Protein AF-A0A7S0NNT2-F1 (afdb_monomer_lite)

Radius of gyration: 14.87 Å; chains: 1; bounding box: 35×26×47 Å

Secondary structure (DSSP, 8-state):
--S--HHHHHHHHHHHHHHHHHHHHH-HHHHHHHHBS----HHHHHHHHHHHHHHHHHHHHHHHH--HHHHHHHHHHHHIIIIIHHHHTSSS---B-TTTTHHHHHHHHHHHHHHHHHHT-

Sequence (121 aa):
MSFLTPENYNNTVAFVMAAYALQFLFMPAKTITDHFKATTPAIALFVARGSAAPMLSMAYAMYKMQDLQYTVVSTIIVAFLYPFNAKYNIFQKLKLIYPMHYVPEVLMTTLTTTGIYLLTQ

pLDDT: mean 96.48, std 5.11, range [54.03, 98.69]

Foldseek 3Di:
DDCQALLNLLLVLLVVLLVQLVCLQPPVQCVDVLWFPDDCDPVNSVVSNVVSVVSNVLSVCSNVVSDLVSSLVVLVVCLCVPLVCQVVVVPHDTHTDPPSSVVSNVVSVVSNVSSVVNVVD

Structure (mmCIF, N/CA/C/O backbone):
data_AF-A0A7S0NNT2-F1
#
_entry.id   AF-A0A7S0NNT2-F1
#
loop_
_atom_site.group_PDB
_atom_site.id
_atom_site.type_symbol
_atom_site.label_atom_id
_atom_site.label_alt_id
_atom_site.label_comp_id
_atom_site.label_asym_id
_atom_site.label_entity_id
_atom_site.label_seq_id
_atom_site.pdbx_PDB_ins_code
_atom_site.Cartn_x
_atom_site.Cartn_y
_atom_site.Cartn_z
_atom_site.occupancy
_atom_site.B_iso_or_equiv
_atom_site.auth_seq_id
_atom_site.auth_comp_id
_atom_site.auth_asym_id
_atom_site.auth_atom_id
_atom_site.pdbx_PDB_model_num
ATOM 1 N N . MET A 1 1 ? -5.899 9.401 25.991 1.00 54.03 1 MET A N 1
ATOM 2 C CA . MET A 1 1 ? -6.601 8.712 24.884 1.00 54.03 1 MET A CA 1
ATOM 3 C C . MET A 1 1 ? -5.554 7.984 24.057 1.00 54.03 1 MET A C 1
ATOM 5 O O . MET A 1 1 ? -4.507 8.574 23.820 1.00 54.03 1 MET A O 1
ATOM 9 N N . SER A 1 2 ? -5.779 6.719 23.692 1.00 70.94 2 SER A N 1
ATOM 10 C CA . SER A 1 2 ? -4.869 5.987 22.796 1.00 70.94 2 SER A CA 1
ATOM 11 C C . SER A 1 2 ? -4.948 6.589 21.391 1.00 70.94 2 SER A C 1
ATOM 13 O O . SER A 1 2 ? -6.047 6.796 20.886 1.00 70.94 2 SER A O 1
ATOM 15 N N . PHE A 1 3 ? -3.805 6.861 20.757 1.00 79.31 3 PHE A N 1
ATOM 16 C CA . PHE A 1 3 ? -3.756 7.244 19.337 1.00 79.31 3 PHE A CA 1
ATOM 17 C C . PHE A 1 3 ? -4.067 6.065 18.409 1.00 79.31 3 PHE A C 1
ATOM 19 O O . PHE A 1 3 ? -4.440 6.264 17.253 1.00 79.31 3 PHE A O 1
ATOM 26 N N . LEU A 1 4 ? -3.928 4.844 18.921 1.00 90.25 4 LEU A N 1
ATOM 27 C CA . LEU A 1 4 ? -4.174 3.618 18.192 1.00 90.25 4 LEU A CA 1
ATOM 28 C C . LEU A 1 4 ? -5.616 3.164 18.438 1.00 90.25 4 LEU A C 1
ATOM 30 O O . LEU A 1 4 ? -5.899 2.466 19.411 1.00 90.25 4 LEU A O 1
ATOM 34 N N . THR A 1 5 ? -6.518 3.623 17.571 1.00 96.00 5 THR A N 1
ATOM 35 C CA . THR A 1 5 ? -7.941 3.258 17.541 1.00 96.00 5 THR A CA 1
ATOM 36 C C . THR A 1 5 ? -8.291 2.615 16.194 1.00 96.00 5 THR A C 1
ATOM 38 O O . THR A 1 5 ? -7.596 2.880 15.205 1.00 96.00 5 THR A O 1
ATOM 41 N N . PRO A 1 6 ? -9.370 1.812 16.109 1.00 97.00 6 PRO A N 1
ATOM 42 C CA . PRO A 1 6 ? -9.841 1.259 14.838 1.00 97.00 6 PRO A CA 1
ATOM 43 C C . PRO A 1 6 ? -10.106 2.324 13.764 1.00 97.00 6 PRO A C 1
ATOM 45 O O . PRO A 1 6 ? -9.697 2.158 12.620 1.00 97.00 6 PRO A O 1
ATOM 48 N N . GLU A 1 7 ? -10.713 3.454 14.138 1.00 96.75 7 GLU A N 1
ATOM 49 C CA . GLU A 1 7 ? -10.988 4.568 13.219 1.00 96.75 7 GLU A CA 1
ATOM 50 C C . GLU A 1 7 ? -9.699 5.193 12.664 1.00 96.75 7 GLU A C 1
ATOM 52 O O . GLU A 1 7 ? -9.545 5.346 11.451 1.00 96.75 7 GLU A O 1
ATOM 57 N N . ASN A 1 8 ? -8.726 5.501 13.531 1.00 97.44 8 ASN A N 1
ATOM 58 C CA . ASN A 1 8 ? -7.443 6.054 13.090 1.00 97.44 8 ASN A CA 1
ATOM 59 C C . ASN A 1 8 ? -6.691 5.067 12.193 1.00 97.44 8 ASN A C 1
ATOM 61 O O . ASN A 1 8 ? -6.070 5.479 11.210 1.00 97.44 8 ASN A O 1
ATOM 65 N N . TYR A 1 9 ? -6.762 3.772 12.506 1.00 98.00 9 TYR A N 1
ATOM 66 C CA . TYR A 1 9 ? -6.175 2.719 11.687 1.00 98.00 9 TYR A CA 1
ATOM 67 C C . TYR A 1 9 ? -6.819 2.662 10.297 1.00 98.00 9 TYR A C 1
ATOM 69 O O . TYR A 1 9 ? -6.106 2.766 9.300 1.00 98.00 9 TYR A O 1
ATOM 77 N N . ASN A 1 10 ? -8.149 2.588 10.218 1.00 98.44 10 ASN A N 1
ATOM 78 C CA . ASN A 1 10 ? -8.883 2.551 8.953 1.00 98.44 10 ASN A CA 1
ATOM 79 C C . ASN A 1 10 ? -8.590 3.777 8.086 1.00 98.44 10 ASN A C 1
ATOM 81 O O . ASN A 1 10 ? -8.275 3.637 6.905 1.00 98.44 10 ASN A O 1
ATOM 85 N N . ASN A 1 11 ? -8.611 4.973 8.678 1.00 98.19 11 ASN A N 1
ATOM 86 C CA . ASN A 1 11 ? -8.279 6.213 7.978 1.00 98.19 11 ASN A CA 1
ATOM 87 C C . ASN A 1 11 ? -6.830 6.214 7.466 1.00 98.19 11 ASN A C 1
ATOM 89 O O . ASN A 1 11 ? -6.572 6.625 6.333 1.00 98.19 11 ASN A O 1
ATOM 93 N N . THR A 1 12 ? -5.889 5.707 8.267 1.00 98.31 12 THR A N 1
ATOM 94 C CA . THR A 1 12 ? -4.475 5.594 7.880 1.00 98.31 12 THR A CA 1
ATOM 95 C C . THR A 1 12 ? -4.292 4.626 6.714 1.00 98.31 12 THR A C 1
ATOM 97 O O . THR A 1 12 ? -3.642 4.969 5.726 1.00 98.31 12 THR A O 1
ATOM 100 N N . VAL A 1 13 ? -4.882 3.430 6.787 1.00 98.38 13 VAL A N 1
ATOM 101 C CA . VAL A 1 13 ? -4.787 2.438 5.709 1.00 98.38 13 VAL A CA 1
ATOM 102 C C . VAL A 1 13 ? -5.466 2.959 4.442 1.00 98.38 13 VAL A C 1
ATOM 104 O O . VAL A 1 13 ? -4.868 2.889 3.369 1.00 98.38 13 VAL A O 1
ATOM 107 N N . ALA A 1 14 ? -6.660 3.548 4.552 1.00 98.69 14 ALA A N 1
ATOM 108 C CA . ALA A 1 14 ? -7.360 4.156 3.423 1.00 98.69 14 ALA A CA 1
ATOM 109 C C . ALA A 1 14 ? -6.492 5.213 2.723 1.00 98.69 14 ALA A C 1
ATOM 111 O O . ALA A 1 14 ? -6.354 5.191 1.499 1.00 98.69 14 ALA A O 1
ATOM 112 N N . PHE A 1 15 ? -5.847 6.097 3.492 1.00 98.50 15 PHE A N 1
ATOM 113 C CA . PHE A 1 15 ? -4.925 7.093 2.952 1.00 98.50 15 PHE A CA 1
ATOM 114 C C . PHE A 1 15 ? -3.741 6.451 2.219 1.00 98.50 15 PHE A C 1
ATOM 116 O O . PHE A 1 15 ? -3.435 6.844 1.094 1.00 98.50 15 PHE A O 1
ATOM 123 N N . VAL A 1 16 ? -3.098 5.442 2.815 1.00 98.38 16 VAL A N 1
ATOM 124 C CA . VAL A 1 16 ? -1.970 4.730 2.191 1.00 98.38 16 VAL A CA 1
ATOM 125 C C . VAL A 1 16 ? -2.387 4.089 0.867 1.00 98.38 16 VAL A C 1
ATOM 127 O O . VAL A 1 16 ? -1.696 4.258 -0.139 1.00 98.38 16 VAL A O 1
ATOM 130 N N . MET A 1 17 ? -3.532 3.401 0.839 1.00 98.44 17 MET A N 1
ATOM 131 C CA . MET A 1 17 ? -4.048 2.769 -0.378 1.00 98.44 17 MET A CA 1
ATOM 132 C C . MET A 1 17 ? -4.364 3.811 -1.454 1.00 98.44 17 MET A C 1
ATOM 134 O O . MET A 1 17 ? -3.982 3.631 -2.609 1.00 98.44 17 MET A O 1
ATOM 138 N N . ALA A 1 18 ? -4.984 4.936 -1.086 1.00 98.56 18 ALA A N 1
ATOM 139 C CA . ALA A 1 18 ? -5.236 6.032 -2.016 1.00 98.56 18 ALA A CA 1
ATOM 140 C C . ALA A 1 18 ? -3.929 6.635 -2.559 1.00 98.56 18 ALA A C 1
ATOM 142 O O . ALA A 1 18 ? -3.811 6.853 -3.764 1.00 98.56 18 ALA A O 1
ATOM 143 N N . ALA A 1 19 ? -2.926 6.857 -1.707 1.00 98.31 19 ALA A N 1
ATOM 144 C CA . ALA A 1 19 ? -1.638 7.412 -2.113 1.00 98.31 19 ALA A CA 1
ATOM 145 C C . ALA A 1 19 ? -0.919 6.507 -3.128 1.00 98.31 19 ALA A C 1
ATOM 147 O O . ALA A 1 19 ? -0.498 6.987 -4.182 1.00 98.31 19 ALA A O 1
ATOM 148 N N . TYR A 1 20 ? -0.839 5.197 -2.867 1.00 97.69 20 TYR A N 1
ATOM 149 C CA . TYR A 1 20 ? -0.273 4.245 -3.829 1.00 97.69 20 TYR A CA 1
ATOM 150 C C . TYR A 1 20 ? -1.096 4.164 -5.115 1.00 97.69 20 TYR A C 1
ATOM 152 O O . TYR A 1 20 ? -0.521 4.116 -6.202 1.00 97.69 20 TYR A O 1
ATOM 160 N N . ALA A 1 21 ? -2.427 4.211 -5.032 1.00 98.25 21 ALA A N 1
ATOM 161 C CA . ALA A 1 21 ? -3.271 4.206 -6.220 1.00 98.25 21 ALA A CA 1
ATOM 162 C C . ALA A 1 21 ? -3.010 5.428 -7.114 1.00 98.25 21 ALA A C 1
ATOM 164 O O . ALA A 1 21 ? -2.880 5.290 -8.330 1.00 98.25 21 ALA A O 1
ATOM 165 N N . LEU A 1 22 ? -2.860 6.618 -6.523 1.00 98.50 22 LEU A N 1
ATOM 166 C CA . LEU A 1 22 ? -2.504 7.835 -7.258 1.00 98.50 22 LEU A CA 1
ATOM 167 C C . LEU A 1 22 ? -1.103 7.732 -7.877 1.00 98.50 22 LEU A C 1
ATOM 169 O O . LEU A 1 22 ? -0.904 8.169 -9.011 1.00 98.50 22 LEU A O 1
ATOM 173 N N . GLN A 1 23 ? -0.144 7.109 -7.187 1.00 97.62 23 GLN A N 1
ATOM 174 C CA . GLN A 1 23 ? 1.178 6.840 -7.757 1.00 97.62 23 GLN A CA 1
ATOM 175 C C . GLN A 1 23 ? 1.095 5.895 -8.963 1.00 97.62 23 GLN A C 1
ATOM 177 O O . GLN A 1 23 ? 1.649 6.198 -10.018 1.00 97.62 23 GLN A O 1
ATOM 182 N N . PHE A 1 24 ? 0.337 4.803 -8.859 1.00 97.62 24 PHE A N 1
ATOM 183 C CA . PHE A 1 24 ? 0.099 3.882 -9.970 1.00 97.62 24 PHE A CA 1
ATOM 184 C C . PHE A 1 24 ? -0.652 4.533 -11.145 1.00 97.62 24 PHE A C 1
ATOM 186 O O . PHE A 1 24 ? -0.408 4.185 -12.300 1.00 97.62 24 PHE A O 1
ATOM 193 N N . LEU A 1 25 ? -1.520 5.513 -10.883 1.00 98.12 25 LEU A N 1
ATOM 194 C CA . LEU A 1 25 ? -2.238 6.248 -11.924 1.00 98.12 25 LEU A CA 1
ATOM 195 C C . LEU A 1 25 ? -1.333 7.244 -12.667 1.00 98.12 25 LEU A C 1
ATOM 197 O O . LEU A 1 25 ? -1.257 7.238 -13.902 1.00 98.12 25 LEU A O 1
ATOM 201 N N . PHE A 1 26 ? -0.645 8.108 -11.920 1.00 98.19 26 PHE A N 1
ATOM 202 C CA . PHE A 1 26 ? 0.055 9.265 -12.482 1.00 98.19 26 PHE A CA 1
ATOM 203 C C . PHE A 1 26 ? 1.535 9.011 -12.757 1.00 98.19 26 PHE A C 1
ATOM 205 O O . PHE A 1 26 ? 2.071 9.520 -13.740 1.00 98.19 26 PHE A O 1
ATOM 212 N N . MET A 1 27 ? 2.193 8.190 -11.941 1.00 97.38 27 MET A N 1
ATOM 213 C CA . MET A 1 27 ? 3.628 7.911 -12.037 1.00 97.38 27 MET A CA 1
ATOM 214 C C . MET A 1 27 ? 3.993 6.412 -11.988 1.00 97.38 27 MET A C 1
ATOM 216 O O . MET A 1 27 ? 4.991 6.056 -11.359 1.00 97.38 27 MET A O 1
ATOM 220 N N . PRO A 1 28 ? 3.284 5.520 -12.714 1.00 97.25 28 PRO A N 1
ATOM 221 C CA . PRO A 1 28 ? 3.517 4.073 -12.639 1.00 97.25 28 PRO A CA 1
ATOM 222 C C . PRO A 1 28 ? 4.943 3.671 -13.013 1.00 97.25 28 PRO A C 1
ATOM 224 O O . PRO A 1 28 ? 5.507 2.765 -12.407 1.00 97.25 28 PRO A O 1
ATOM 227 N N . ALA A 1 29 ? 5.543 4.355 -13.995 1.00 97.44 29 ALA A N 1
ATOM 228 C CA . ALA A 1 29 ? 6.916 4.078 -14.399 1.00 97.44 29 ALA A CA 1
ATOM 229 C C . ALA A 1 29 ? 7.878 4.293 -13.228 1.00 97.44 29 ALA A C 1
ATOM 231 O O . ALA A 1 29 ? 8.665 3.403 -12.929 1.00 97.44 29 ALA A O 1
ATOM 232 N N . LYS A 1 30 ? 7.744 5.433 -12.534 1.00 96.19 30 LYS A N 1
ATOM 233 C CA . LYS A 1 30 ? 8.569 5.776 -11.377 1.00 96.19 30 LYS A CA 1
ATOM 234 C C . LYS A 1 30 ? 8.365 4.773 -10.244 1.00 96.19 30 LYS A C 1
ATOM 236 O O . LYS A 1 30 ? 9.344 4.232 -9.751 1.00 96.19 30 LYS A O 1
ATOM 241 N N . THR A 1 31 ? 7.113 4.469 -9.892 1.00 95.94 31 THR A N 1
ATOM 242 C CA . THR A 1 31 ? 6.788 3.481 -8.850 1.00 95.94 31 THR A CA 1
ATOM 243 C C . THR A 1 31 ? 7.441 2.129 -9.134 1.00 95.94 31 THR A C 1
ATOM 245 O O . THR A 1 31 ? 8.016 1.522 -8.240 1.00 95.94 31 THR A O 1
ATOM 248 N N . ILE A 1 32 ? 7.419 1.661 -10.385 1.00 96.06 32 ILE A N 1
ATOM 249 C CA . ILE A 1 32 ? 8.078 0.404 -10.757 1.00 96.06 32 ILE A CA 1
ATOM 250 C C . ILE A 1 32 ? 9.604 0.543 -10.668 1.00 96.06 32 ILE A C 1
ATOM 252 O O . ILE A 1 32 ? 10.258 -0.275 -10.026 1.00 96.06 32 ILE A O 1
ATOM 256 N N . THR A 1 33 ? 10.192 1.564 -11.290 1.00 97.06 33 THR A N 1
ATOM 257 C CA . THR A 1 33 ? 11.656 1.685 -11.388 1.00 97.06 33 THR A CA 1
ATOM 258 C C . THR A 1 33 ? 12.338 2.090 -10.084 1.00 97.06 33 THR A C 1
ATOM 260 O O . THR A 1 33 ? 13.533 1.859 -9.945 1.00 97.06 33 THR A O 1
ATOM 263 N N . ASP A 1 34 ? 11.614 2.670 -9.125 1.00 96.31 34 ASP A N 1
ATOM 264 C CA . ASP A 1 34 ? 12.139 2.945 -7.783 1.00 96.31 34 ASP A CA 1
ATOM 265 C C . ASP A 1 34 ? 12.373 1.642 -6.999 1.00 96.31 34 ASP A C 1
ATOM 267 O O . ASP A 1 34 ? 13.317 1.550 -6.217 1.00 96.31 34 ASP A O 1
ATOM 271 N N . HIS A 1 35 ? 11.525 0.629 -7.208 1.00 96.69 35 HIS A N 1
ATOM 272 C CA . HIS A 1 35 ? 11.545 -0.626 -6.449 1.00 96.69 35 HIS A CA 1
ATOM 273 C C . HIS A 1 35 ? 12.177 -1.797 -7.207 1.00 96.69 35 HIS A C 1
ATOM 275 O O . HIS A 1 35 ? 12.635 -2.756 -6.583 1.00 96.69 35 HIS A O 1
ATOM 281 N N . PHE A 1 36 ? 12.250 -1.729 -8.539 1.00 96.88 36 PHE A N 1
ATOM 282 C CA . PHE A 1 36 ? 12.687 -2.836 -9.385 1.00 96.88 36 PHE A CA 1
ATOM 283 C C . PHE A 1 36 ? 13.679 -2.394 -10.464 1.00 96.88 36 PHE A C 1
ATOM 285 O O . PHE A 1 36 ? 13.478 -1.398 -11.156 1.00 96.88 36 PHE A O 1
ATOM 292 N N . LYS A 1 37 ? 14.713 -3.211 -10.703 1.00 96.25 37 LYS A N 1
ATOM 293 C CA . LYS A 1 37 ? 15.555 -3.135 -11.909 1.00 96.25 37 LYS A CA 1
ATOM 294 C C . LYS A 1 37 ? 14.784 -3.723 -13.093 1.00 96.25 37 LYS A C 1
ATOM 296 O O . LYS A 1 37 ? 15.047 -4.853 -13.509 1.00 96.25 37 LYS A O 1
ATOM 301 N N . ALA A 1 38 ? 13.809 -2.970 -13.589 1.00 93.44 38 ALA A N 1
ATOM 302 C CA . ALA A 1 38 ? 12.886 -3.385 -14.637 1.00 93.44 38 ALA A CA 1
ATOM 303 C C . ALA A 1 38 ? 12.781 -2.331 -15.746 1.00 93.44 38 ALA A C 1
ATOM 305 O O . ALA A 1 38 ? 12.972 -1.138 -15.514 1.00 93.44 38 ALA A O 1
ATOM 306 N N . THR A 1 39 ? 12.443 -2.781 -16.952 1.00 93.56 39 THR A N 1
ATOM 307 C CA . THR A 1 39 ? 11.926 -1.899 -18.001 1.00 93.56 39 THR A CA 1
ATOM 308 C C . THR A 1 39 ? 10.424 -1.706 -17.804 1.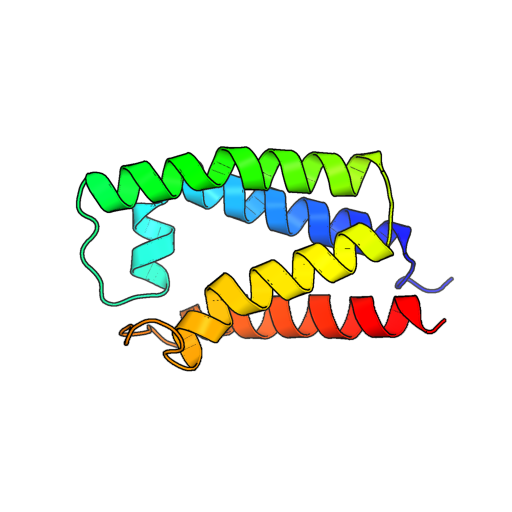00 93.56 39 THR A C 1
ATOM 310 O O . THR A 1 39 ? 9.746 -2.540 -17.203 1.00 93.56 39 THR A O 1
ATOM 313 N N . THR A 1 40 ? 9.886 -0.601 -18.315 1.00 95.38 40 THR A N 1
ATOM 314 C CA . THR A 1 40 ? 8.473 -0.229 -18.167 1.00 95.38 40 THR A CA 1
ATOM 315 C C . THR A 1 40 ? 7.779 -0.173 -19.532 1.00 95.38 40 THR A C 1
ATOM 317 O O . THR A 1 40 ? 7.437 0.906 -20.018 1.00 95.38 40 THR A O 1
ATOM 320 N N . PRO A 1 41 ? 7.580 -1.329 -20.200 1.00 97.00 41 PRO A N 1
ATOM 321 C CA . PRO A 1 41 ? 6.894 -1.367 -21.486 1.00 97.00 41 PRO A CA 1
ATOM 322 C C . PRO A 1 41 ? 5.444 -0.881 -21.352 1.00 97.00 41 PRO A C 1
ATOM 324 O O . PRO A 1 41 ? 4.848 -0.945 -20.274 1.00 97.00 41 PRO A O 1
ATOM 327 N N . ALA A 1 42 ? 4.847 -0.454 -22.468 1.00 97.94 42 ALA A N 1
ATOM 328 C CA . ALA A 1 42 ? 3.499 0.121 -22.493 1.00 97.94 42 ALA A CA 1
ATOM 329 C C . ALA A 1 42 ? 2.443 -0.770 -21.811 1.00 97.94 42 ALA A C 1
ATOM 331 O O . ALA A 1 42 ? 1.603 -0.261 -21.072 1.00 97.94 42 ALA A O 1
ATOM 332 N N . ILE A 1 43 ? 2.528 -2.096 -21.980 1.00 97.44 43 ILE A N 1
ATOM 333 C CA . ILE A 1 43 ? 1.604 -3.043 -21.340 1.00 97.44 43 ILE A CA 1
ATOM 334 C C . ILE A 1 43 ? 1.724 -3.053 -19.808 1.00 97.44 43 ILE A C 1
ATOM 336 O O . ILE A 1 43 ? 0.710 -3.083 -19.117 1.00 97.44 43 ILE A O 1
ATOM 340 N N . ALA A 1 44 ? 2.938 -2.947 -19.256 1.00 95.75 44 ALA A N 1
ATOM 341 C CA . ALA A 1 44 ? 3.141 -2.885 -17.808 1.00 95.75 44 ALA A CA 1
ATOM 342 C C . ALA A 1 44 ? 2.574 -1.581 -17.231 1.00 95.75 44 ALA A C 1
ATOM 344 O O . ALA A 1 44 ? 1.926 -1.584 -16.187 1.00 95.75 44 ALA A O 1
ATOM 345 N N . LEU A 1 45 ? 2.759 -0.468 -17.947 1.00 97.81 45 LEU A N 1
ATOM 346 C CA . LEU A 1 45 ? 2.204 0.831 -17.567 1.00 97.81 45 LEU A CA 1
ATOM 347 C C . LEU A 1 45 ? 0.675 0.874 -17.671 1.00 97.81 45 LEU A C 1
ATOM 349 O O . LEU A 1 45 ? 0.034 1.534 -16.854 1.00 97.81 45 LEU A O 1
ATOM 353 N N . PHE A 1 46 ? 0.093 0.191 -18.659 1.00 97.75 46 PHE A N 1
ATOM 354 C CA . PHE A 1 46 ? -1.355 0.040 -18.798 1.00 97.75 46 PHE A CA 1
ATOM 355 C C . PHE A 1 46 ? -1.943 -0.721 -17.606 1.00 97.75 46 PHE A C 1
ATOM 357 O O . PHE A 1 46 ? -2.858 -0.219 -16.957 1.00 97.75 46 PHE A O 1
ATOM 364 N N . VAL A 1 47 ? -1.371 -1.880 -17.263 1.00 96.75 47 VAL A N 1
ATOM 365 C CA . VAL A 1 47 ? -1.832 -2.693 -16.126 1.00 96.75 47 VAL A CA 1
ATOM 366 C C . VAL A 1 47 ? -1.658 -1.948 -14.800 1.00 96.75 47 VAL A C 1
ATOM 368 O O . VAL A 1 47 ? -2.581 -1.941 -13.990 1.00 96.75 47 VAL A O 1
ATOM 371 N N . ALA A 1 48 ? -0.530 -1.259 -14.600 1.00 96.06 48 ALA A N 1
ATOM 372 C CA . ALA A 1 48 ? -0.292 -0.456 -13.401 1.00 96.06 48 ALA A CA 1
ATOM 373 C C . ALA A 1 48 ? -1.323 0.677 -13.241 1.00 96.06 48 ALA A C 1
ATOM 375 O O . ALA A 1 48 ? -1.845 0.897 -12.154 1.00 96.06 48 ALA A O 1
ATOM 376 N N . ARG A 1 49 ? -1.702 1.367 -14.324 1.00 97.62 49 ARG A N 1
ATOM 377 C CA . ARG A 1 49 ? -2.799 2.350 -14.252 1.00 97.62 49 ARG A CA 1
ATOM 378 C C . ARG A 1 49 ? -4.142 1.688 -13.992 1.00 97.62 49 ARG A C 1
ATOM 380 O O . ARG A 1 49 ? -4.935 2.207 -13.213 1.00 97.62 49 ARG A O 1
ATOM 387 N N . GLY A 1 50 ? -4.373 0.528 -14.601 1.00 97.25 50 GLY A N 1
ATOM 388 C CA . GLY A 1 50 ? -5.556 -0.287 -14.355 1.00 97.25 50 GLY A CA 1
ATOM 389 C C . GLY A 1 50 ? -5.718 -0.660 -12.880 1.00 97.25 50 GLY A C 1
ATOM 390 O O . GLY A 1 50 ? -6.834 -0.605 -12.372 1.00 97.25 50 GLY A O 1
ATOM 391 N N . SER A 1 51 ? -4.627 -0.950 -12.158 1.00 95.94 51 SER A N 1
ATOM 392 C CA . SER A 1 51 ? -4.685 -1.280 -10.726 1.00 95.94 51 SER A CA 1
ATOM 393 C C . SER A 1 51 ? -5.020 -0.090 -9.821 1.00 95.94 51 SER A C 1
ATOM 395 O O . SER A 1 51 ? -5.449 -0.302 -8.687 1.00 95.94 51 SER A O 1
ATOM 397 N N . ALA A 1 52 ? -4.895 1.152 -10.302 1.00 97.56 52 ALA A N 1
ATOM 398 C CA . ALA A 1 52 ? -5.276 2.331 -9.527 1.00 97.56 52 ALA A CA 1
ATOM 399 C C . ALA A 1 52 ? -6.786 2.386 -9.247 1.00 97.56 52 ALA A C 1
ATOM 401 O O . ALA A 1 52 ? -7.188 2.758 -8.148 1.00 97.56 52 ALA A O 1
ATOM 402 N N . ALA A 1 53 ? -7.623 1.979 -10.208 1.00 97.25 53 ALA A N 1
ATOM 403 C CA . ALA A 1 53 ? -9.077 2.001 -10.056 1.00 97.25 53 ALA A CA 1
ATOM 404 C C . ALA A 1 53 ? -9.574 1.131 -8.878 1.00 97.25 53 ALA A C 1
ATOM 406 O O . ALA A 1 53 ? -10.173 1.692 -7.958 1.00 97.25 53 ALA A O 1
ATOM 407 N N . PRO A 1 54 ? -9.296 -0.190 -8.818 1.00 96.94 54 PRO A N 1
ATOM 408 C CA . PRO A 1 54 ? -9.728 -1.012 -7.689 1.00 96.94 54 PRO A CA 1
ATOM 409 C C . PRO A 1 54 ? -9.060 -0.604 -6.369 1.00 96.94 54 PRO A C 1
ATOM 411 O O . PRO A 1 54 ? -9.683 -0.720 -5.317 1.00 96.94 54 PRO A O 1
ATOM 414 N N . MET A 1 55 ? -7.828 -0.080 -6.395 1.00 97.88 55 MET A N 1
ATOM 415 C CA . MET A 1 55 ? -7.148 0.381 -5.180 1.00 97.88 55 MET A CA 1
ATOM 416 C C . MET A 1 55 ? -7.776 1.667 -4.610 1.00 97.88 55 MET A C 1
ATOM 418 O O . MET A 1 55 ? -7.946 1.767 -3.396 1.00 97.88 55 MET A O 1
ATOM 422 N N . LEU A 1 56 ? -8.212 2.607 -5.462 1.00 98.31 56 LEU A N 1
ATOM 423 C CA . LEU A 1 56 ? -9.005 3.774 -5.044 1.00 98.31 56 LEU A CA 1
ATOM 424 C C . LEU A 1 56 ? -10.380 3.365 -4.509 1.00 98.31 56 LEU A C 1
ATOM 426 O O . LEU A 1 56 ? -10.810 3.883 -3.479 1.00 98.31 56 LEU A O 1
ATOM 430 N N . SER A 1 57 ? -11.063 2.424 -5.167 1.00 98.31 57 SER A N 1
ATOM 431 C CA . SER A 1 57 ? -12.343 1.899 -4.676 1.00 98.31 57 SER A CA 1
ATOM 432 C C . SER A 1 57 ? -12.196 1.239 -3.305 1.00 98.31 57 SER A C 1
ATOM 434 O O . SER A 1 57 ? -13.018 1.473 -2.422 1.00 98.31 57 SER A O 1
ATOM 436 N N . MET A 1 58 ? -11.123 0.471 -3.098 1.00 98.19 58 MET A N 1
ATOM 437 C CA . MET A 1 58 ? -10.802 -0.137 -1.808 1.00 98.19 58 MET A CA 1
ATOM 438 C C . MET A 1 58 ? -10.516 0.920 -0.734 1.00 98.19 58 MET A C 1
ATOM 440 O O . MET A 1 58 ? -11.063 0.820 0.361 1.00 98.19 58 MET A O 1
ATOM 444 N N . ALA A 1 59 ? -9.728 1.953 -1.048 1.00 98.62 59 ALA A N 1
ATOM 445 C CA . ALA A 1 59 ? -9.461 3.064 -0.133 1.00 98.62 59 ALA A CA 1
ATOM 446 C C . ALA A 1 59 ? -10.749 3.800 0.273 1.00 98.62 59 ALA A C 1
ATOM 448 O O . ALA A 1 59 ? -10.976 4.067 1.454 1.00 98.62 59 ALA A O 1
ATOM 449 N N . TYR A 1 60 ? -11.626 4.081 -0.695 1.00 98.56 60 TYR A N 1
ATOM 450 C CA . TYR A 1 60 ? -12.931 4.684 -0.433 1.00 98.56 60 TYR A CA 1
ATOM 451 C C . TYR A 1 60 ? -13.805 3.789 0.453 1.00 98.56 60 TYR A C 1
ATOM 453 O O . TYR A 1 60 ? -14.415 4.284 1.399 1.00 98.56 60 TYR A O 1
ATOM 461 N N . ALA A 1 61 ? -13.834 2.478 0.190 1.00 98.56 61 ALA A N 1
ATOM 462 C CA . ALA A 1 61 ? -14.575 1.517 1.002 1.00 98.56 61 ALA A CA 1
ATOM 463 C C . ALA A 1 61 ? -14.064 1.480 2.451 1.00 98.56 61 ALA A C 1
ATOM 465 O O . ALA A 1 61 ? -14.871 1.601 3.366 1.00 98.56 61 ALA A O 1
ATOM 466 N N . MET A 1 62 ? -12.744 1.416 2.668 1.00 98.38 62 MET A N 1
ATOM 467 C CA . MET A 1 62 ? -12.137 1.472 4.009 1.00 98.38 62 MET A CA 1
ATOM 468 C C . MET A 1 62 ? -12.553 2.745 4.761 1.00 98.38 62 MET A C 1
ATOM 470 O O . MET A 1 62 ? -13.014 2.672 5.898 1.00 98.38 62 MET A O 1
ATOM 474 N N . TYR A 1 63 ? -12.467 3.906 4.099 1.00 98.06 63 TYR A N 1
ATOM 475 C CA . TYR A 1 63 ? -12.849 5.192 4.686 1.00 98.06 63 TYR A CA 1
ATOM 476 C C . TYR A 1 63 ? -14.350 5.299 4.990 1.00 98.06 63 TYR A C 1
ATOM 478 O O . TYR A 1 63 ? -14.741 5.885 5.998 1.00 98.06 63 TYR A O 1
ATOM 486 N N . LYS A 1 64 ? -15.215 4.769 4.121 1.00 98.44 64 LYS A N 1
ATOM 487 C CA . LYS A 1 64 ? -16.668 4.881 4.296 1.00 98.44 64 LYS A CA 1
ATOM 488 C C . LYS A 1 64 ? -17.246 3.861 5.256 1.00 98.44 64 LYS A C 1
ATOM 490 O O . LYS A 1 64 ? -18.109 4.217 6.048 1.00 98.44 64 LYS A O 1
ATOM 495 N N . MET A 1 65 ? -16.815 2.611 5.148 1.00 98.19 65 MET A N 1
ATOM 496 C CA . MET A 1 65 ? -17.360 1.521 5.948 1.00 98.19 65 MET A CA 1
ATOM 497 C C . MET A 1 65 ? -16.822 1.554 7.374 1.00 98.19 65 MET A C 1
ATOM 499 O O . MET A 1 65 ? -17.531 1.130 8.278 1.00 98.19 65 MET A O 1
ATOM 503 N N . GLN A 1 66 ? -15.586 2.039 7.570 1.00 98.06 66 GLN A N 1
ATOM 504 C CA . GLN A 1 66 ? -14.894 1.997 8.864 1.00 98.06 66 GLN A CA 1
ATOM 505 C C . GLN A 1 66 ? -14.895 0.586 9.489 1.00 98.06 66 GLN A C 1
ATOM 507 O O . GLN A 1 66 ? -14.851 0.419 10.706 1.00 98.06 66 GLN A O 1
ATOM 512 N N . ASP A 1 67 ? -14.916 -0.443 8.640 1.00 98.44 67 ASP A N 1
ATOM 513 C CA . ASP A 1 67 ? -14.885 -1.845 9.035 1.00 98.44 67 ASP A CA 1
ATOM 514 C C . ASP A 1 67 ? -13.425 -2.278 9.234 1.00 98.44 67 ASP A C 1
ATOM 516 O O . ASP A 1 67 ? -12.633 -2.347 8.284 1.00 98.44 67 ASP A O 1
ATOM 520 N N . LEU A 1 68 ? -13.064 -2.542 10.494 1.00 98.31 68 LEU A N 1
ATOM 521 C CA . LEU A 1 68 ? -11.717 -2.963 10.871 1.00 98.31 68 LEU A CA 1
ATOM 522 C C . LEU A 1 68 ? -11.354 -4.312 10.239 1.00 98.31 68 LEU A C 1
ATOM 524 O O . LEU A 1 68 ? -10.250 -4.464 9.721 1.00 98.31 68 LEU A O 1
ATOM 528 N N . GLN A 1 69 ? -12.268 -5.284 10.236 1.00 98.44 69 GLN A N 1
ATOM 529 C CA . GLN A 1 69 ? -11.992 -6.619 9.708 1.00 98.44 69 GLN A CA 1
ATOM 530 C C . GLN A 1 69 ? -11.743 -6.565 8.201 1.00 98.44 69 GLN A C 1
ATOM 532 O O . GLN A 1 69 ? -10.755 -7.130 7.726 1.00 98.44 69 GLN A O 1
ATOM 537 N N . TYR A 1 70 ? -12.587 -5.841 7.461 1.00 98.62 70 TYR A N 1
ATOM 538 C CA . TYR A 1 70 ? -12.379 -5.599 6.035 1.00 98.62 70 TYR A CA 1
ATOM 539 C C . TYR A 1 70 ? -11.006 -4.967 5.780 1.00 98.62 70 TYR A C 1
ATOM 541 O O . TYR A 1 70 ? -10.220 -5.476 4.979 1.00 98.62 70 TYR A O 1
ATOM 549 N N . THR A 1 71 ? -10.674 -3.905 6.518 1.00 98.62 71 THR A N 1
ATOM 550 C CA . THR A 1 71 ? -9.417 -3.170 6.339 1.00 98.62 71 THR A CA 1
ATOM 551 C C . THR A 1 71 ? -8.192 -4.043 6.613 1.00 98.62 71 THR A C 1
ATOM 553 O O . THR A 1 71 ? -7.240 -4.032 5.825 1.00 98.62 71 THR A O 1
ATOM 556 N N . VAL A 1 72 ? -8.205 -4.838 7.687 1.00 98.62 72 VAL A N 1
ATOM 557 C CA . VAL A 1 72 ? -7.087 -5.728 8.037 1.00 98.62 72 VAL A CA 1
ATOM 558 C C . VAL A 1 72 ? -6.920 -6.839 7.004 1.00 98.62 72 VAL A C 1
ATOM 560 O O . VAL A 1 72 ? -5.804 -7.072 6.534 1.00 98.62 72 VAL A O 1
ATOM 563 N N . VAL A 1 73 ? -8.011 -7.489 6.589 1.00 98.56 73 VAL A N 1
ATOM 564 C CA . VAL A 1 73 ? -7.963 -8.558 5.578 1.00 98.56 73 VAL A CA 1
ATOM 565 C C . VAL A 1 73 ? -7.439 -8.023 4.245 1.00 98.56 73 VAL A C 1
ATOM 567 O O . VAL A 1 73 ? -6.514 -8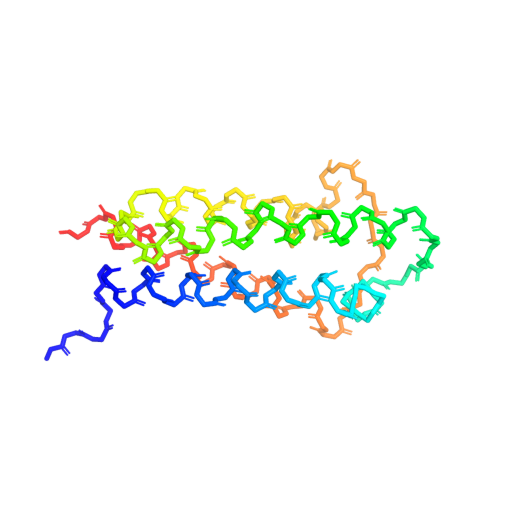.602 3.671 1.00 98.56 73 VAL A O 1
ATOM 570 N N . SER A 1 74 ? -7.951 -6.884 3.775 1.00 98.50 74 SER A N 1
ATOM 571 C CA . SER A 1 74 ? -7.452 -6.231 2.562 1.00 98.50 74 SER A CA 1
ATOM 572 C C . SER A 1 74 ? -5.970 -5.856 2.672 1.00 98.50 74 SER A C 1
ATOM 574 O O . SER A 1 74 ? -5.212 -6.075 1.728 1.00 98.50 74 SER A O 1
ATOM 576 N N . THR A 1 75 ? -5.528 -5.352 3.829 1.00 98.62 75 THR A N 1
ATOM 577 C CA . THR A 1 75 ? -4.117 -5.008 4.084 1.00 98.62 75 THR A CA 1
ATOM 578 C C . THR A 1 75 ? -3.209 -6.231 3.971 1.00 98.62 75 THR A C 1
ATOM 580 O O 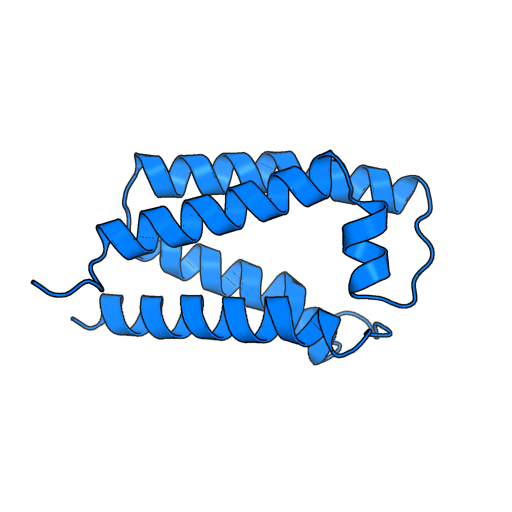. THR A 1 75 ? -2.181 -6.159 3.298 1.00 98.62 75 THR A O 1
ATOM 583 N N . ILE A 1 76 ? -3.602 -7.367 4.559 1.00 98.69 76 ILE A N 1
ATOM 584 C CA . ILE A 1 76 ? -2.850 -8.631 4.481 1.00 98.69 76 ILE A CA 1
ATOM 585 C C . ILE A 1 76 ? -2.732 -9.104 3.028 1.00 98.69 76 ILE A C 1
ATOM 587 O O . ILE A 1 76 ? -1.644 -9.476 2.584 1.00 98.69 76 ILE A O 1
ATOM 591 N N . ILE A 1 77 ? -3.830 -9.050 2.268 1.00 98.31 77 ILE A N 1
ATOM 592 C CA . ILE A 1 77 ? -3.846 -9.448 0.854 1.00 98.31 77 ILE A CA 1
ATOM 593 C C . ILE A 1 77 ? -2.887 -8.570 0.036 1.00 98.31 77 ILE A C 1
ATOM 595 O O . ILE A 1 77 ? -2.077 -9.091 -0.733 1.00 98.31 77 ILE A O 1
ATOM 599 N N . VAL A 1 78 ? -2.921 -7.247 0.228 1.00 98.12 78 VAL A N 1
ATOM 600 C CA . VAL A 1 78 ? -2.006 -6.315 -0.454 1.00 98.12 78 VAL A CA 1
ATOM 601 C C . VAL A 1 78 ? -0.554 -6.575 -0.049 1.00 98.12 78 VAL A C 1
ATOM 603 O O . VAL A 1 78 ? 0.321 -6.630 -0.913 1.00 98.12 78 VAL A O 1
ATOM 606 N N . ALA A 1 79 ? -0.284 -6.782 1.242 1.00 98.25 79 ALA A N 1
ATOM 607 C CA . ALA A 1 79 ? 1.057 -7.063 1.748 1.00 98.25 79 ALA A CA 1
ATOM 608 C C . ALA A 1 79 ? 1.651 -8.321 1.096 1.00 98.25 79 ALA A C 1
ATOM 610 O O . ALA A 1 79 ? 2.800 -8.316 0.645 1.00 98.25 79 ALA A O 1
ATOM 611 N N . PHE A 1 80 ? 0.843 -9.379 0.997 1.00 98.25 80 PHE A N 1
ATOM 612 C CA . PHE A 1 80 ? 1.225 -10.625 0.349 1.00 98.25 80 PHE A CA 1
ATOM 613 C C . PHE A 1 80 ? 1.507 -10.430 -1.146 1.00 98.25 80 PHE A C 1
ATOM 615 O O . PHE A 1 80 ? 2.585 -10.792 -1.615 1.00 98.25 80 PHE A O 1
ATOM 622 N N . LEU A 1 81 ? 0.574 -9.828 -1.893 1.00 96.44 81 LEU A N 1
ATOM 623 C CA . LEU A 1 81 ? 0.654 -9.742 -3.356 1.00 96.44 81 LEU A CA 1
ATOM 624 C C . LEU A 1 81 ? 1.723 -8.770 -3.874 1.00 96.44 81 LEU A C 1
ATOM 626 O O . LEU A 1 81 ? 2.263 -9.004 -4.959 1.00 96.44 81 LEU A O 1
ATOM 630 N N . TYR A 1 82 ? 2.036 -7.707 -3.124 1.00 94.81 82 TYR A N 1
ATOM 631 C CA . TYR A 1 82 ? 2.958 -6.655 -3.564 1.00 94.81 82 TYR A CA 1
ATOM 632 C C . TYR A 1 82 ? 4.368 -6.809 -2.964 1.00 94.81 82 TYR A C 1
ATOM 634 O O . TYR A 1 82 ? 5.210 -7.435 -3.617 1.00 94.81 82 TYR A O 1
ATOM 642 N N . PRO A 1 83 ? 4.701 -6.280 -1.766 1.00 97.12 83 PRO A N 1
ATOM 643 C CA . PRO A 1 83 ? 6.088 -6.292 -1.310 1.00 97.12 83 PRO A CA 1
ATOM 644 C C . PRO A 1 83 ? 6.611 -7.697 -1.004 1.00 97.12 83 PRO A C 1
ATOM 646 O O . PRO A 1 83 ? 7.772 -7.972 -1.308 1.00 97.12 83 PRO A O 1
ATOM 649 N N . PHE A 1 84 ? 5.792 -8.596 -0.443 1.00 97.88 84 PHE A N 1
ATOM 650 C CA . PHE A 1 84 ? 6.274 -9.909 -0.002 1.00 97.88 84 PHE A CA 1
ATOM 651 C C . PHE A 1 84 ? 6.369 -10.937 -1.120 1.00 97.88 84 PHE A C 1
ATOM 653 O O . PHE A 1 84 ? 7.356 -11.668 -1.170 1.00 97.88 84 PHE A O 1
ATOM 660 N N . ASN A 1 85 ? 5.434 -10.944 -2.068 1.00 97.38 85 ASN A N 1
ATOM 661 C CA . ASN A 1 85 ? 5.603 -11.696 -3.309 1.00 97.38 85 ASN A CA 1
ATOM 662 C C . ASN A 1 85 ? 6.915 -11.315 -4.012 1.00 97.38 85 ASN A C 1
ATOM 664 O O . ASN A 1 85 ? 7.693 -12.192 -4.383 1.00 97.38 85 ASN A O 1
ATOM 668 N N . ALA A 1 86 ? 7.197 -10.013 -4.115 1.00 96.50 86 ALA A N 1
ATOM 669 C CA . ALA A 1 86 ? 8.429 -9.506 -4.702 1.00 96.50 86 ALA A CA 1
ATOM 670 C C . ALA A 1 86 ? 9.684 -9.897 -3.899 1.00 96.50 86 ALA A C 1
ATOM 672 O O . ALA A 1 86 ? 10.662 -10.359 -4.482 1.00 96.50 86 ALA A O 1
ATOM 673 N N . LYS A 1 87 ? 9.647 -9.759 -2.567 1.00 96.81 87 LYS A N 1
ATOM 674 C CA . LYS A 1 87 ? 10.753 -10.098 -1.657 1.00 96.81 87 LYS A CA 1
ATOM 675 C C . LYS A 1 87 ? 11.121 -11.579 -1.702 1.00 96.81 87 LYS A C 1
ATOM 677 O O . LYS A 1 87 ? 12.294 -11.929 -1.811 1.00 96.81 87 LYS A O 1
ATOM 682 N N . TYR A 1 88 ? 10.115 -12.442 -1.598 1.00 97.00 88 TYR A N 1
ATOM 683 C CA . TYR A 1 88 ? 10.299 -13.886 -1.467 1.00 97.00 88 TYR A CA 1
ATOM 684 C C . TYR A 1 88 ? 10.230 -14.627 -2.805 1.00 97.00 88 TYR A C 1
ATOM 686 O O . TYR A 1 88 ? 10.401 -15.841 -2.830 1.00 97.00 88 TYR A O 1
ATOM 694 N N . ASN A 1 89 ? 10.049 -13.905 -3.917 1.00 95.25 89 ASN A N 1
ATOM 695 C CA . ASN A 1 89 ? 9.943 -14.455 -5.269 1.00 95.25 89 ASN A CA 1
ATOM 696 C C . ASN A 1 89 ? 8.852 -15.536 -5.383 1.00 95.25 89 ASN A C 1
ATOM 698 O O . ASN A 1 89 ? 9.090 -16.593 -5.964 1.00 95.25 89 ASN A O 1
ATOM 702 N N . ILE A 1 90 ? 7.671 -15.277 -4.807 1.00 96.38 90 ILE A N 1
ATOM 703 C CA . ILE A 1 90 ? 6.602 -16.282 -4.663 1.00 96.38 90 ILE A CA 1
ATOM 704 C C . ILE A 1 90 ? 6.096 -16.749 -6.032 1.00 96.38 90 ILE A C 1
ATOM 706 O O . ILE A 1 90 ? 6.038 -17.947 -6.289 1.00 96.38 90 ILE A O 1
ATOM 710 N N . PHE A 1 91 ? 5.750 -15.810 -6.919 1.00 96.06 91 PHE A N 1
ATOM 711 C CA . PHE A 1 91 ? 5.274 -16.139 -8.270 1.00 96.06 91 PHE A CA 1
ATOM 712 C C . PHE A 1 91 ? 6.343 -15.972 -9.350 1.00 96.06 91 PHE A C 1
ATOM 714 O O . PHE A 1 91 ? 6.291 -16.627 -10.387 1.00 96.06 91 PHE A O 1
ATOM 721 N N . GLN A 1 92 ? 7.297 -15.068 -9.138 1.00 92.69 92 GLN A N 1
ATOM 722 C CA . GLN A 1 92 ? 8.341 -14.764 -10.110 1.00 92.69 92 GLN A CA 1
ATOM 723 C C . GLN A 1 92 ? 9.546 -14.126 -9.431 1.00 92.69 92 GLN A C 1
ATOM 725 O O . GLN A 1 92 ? 9.414 -13.440 -8.417 1.00 92.69 92 GLN A O 1
ATOM 730 N N . LYS A 1 93 ? 10.727 -14.315 -10.027 1.00 94.50 93 LYS A N 1
ATOM 731 C CA . LYS A 1 93 ? 11.957 -13.700 -9.534 1.00 94.50 93 LYS A CA 1
ATOM 732 C C . LYS A 1 93 ? 12.063 -12.249 -9.997 1.00 94.50 93 LYS A C 1
ATOM 734 O O . LYS A 1 93 ? 12.264 -12.000 -11.185 1.00 94.50 93 LYS A O 1
ATOM 739 N N . LEU A 1 94 ? 11.983 -11.302 -9.063 1.00 94.31 94 LEU A N 1
ATOM 740 C CA . LEU A 1 94 ? 12.069 -9.867 -9.348 1.00 94.31 94 LEU A CA 1
ATOM 741 C C . LEU A 1 94 ? 13.392 -9.287 -8.838 1.00 94.31 94 LEU A C 1
ATOM 743 O O . LEU A 1 94 ? 13.842 -9.575 -7.732 1.00 94.31 94 LEU A O 1
ATOM 747 N N . LYS A 1 95 ? 14.047 -8.454 -9.653 1.00 97.00 95 LYS A N 1
ATOM 748 C CA . LYS A 1 95 ? 15.284 -7.768 -9.252 1.00 97.00 95 LYS A CA 1
ATOM 749 C C . LYS A 1 95 ? 14.940 -6.508 -8.462 1.00 97.00 95 LYS A C 1
ATOM 751 O O . LYS A 1 95 ? 14.685 -5.471 -9.064 1.00 97.00 95 LYS A O 1
ATOM 756 N N . LEU A 1 96 ? 14.945 -6.601 -7.138 1.00 97.44 96 LEU A N 1
ATOM 757 C CA . LEU A 1 96 ? 14.601 -5.499 -6.232 1.00 97.44 96 LEU A CA 1
ATOM 758 C C . LEU A 1 96 ? 15.713 -4.443 -6.156 1.00 97.44 96 LEU A C 1
ATOM 760 O O . LEU A 1 96 ? 16.895 -4.744 -6.355 1.00 97.44 96 LEU A O 1
ATOM 764 N N . ILE A 1 97 ? 15.329 -3.209 -5.837 1.00 97.38 97 ILE A N 1
ATOM 765 C CA . ILE A 1 97 ? 16.233 -2.102 -5.521 1.00 97.38 97 ILE A CA 1
ATOM 766 C C . ILE A 1 97 ? 16.079 -1.756 -4.042 1.00 97.38 97 ILE A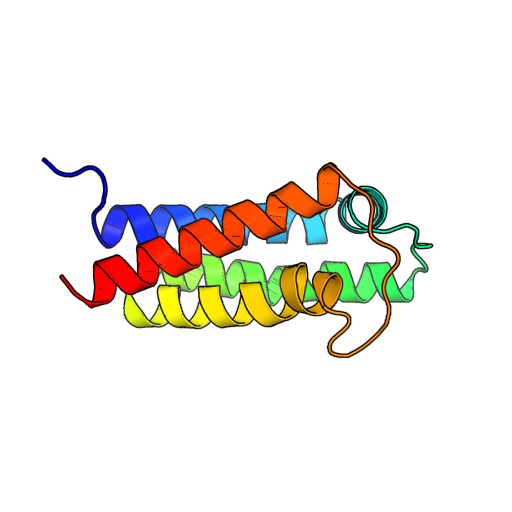 C 1
ATOM 768 O O . ILE A 1 97 ? 15.028 -1.304 -3.595 1.00 97.38 97 ILE A O 1
ATOM 772 N N . TYR A 1 98 ? 17.158 -1.925 -3.286 1.00 96.00 98 TYR A N 1
ATOM 773 C CA . TYR A 1 98 ? 17.266 -1.458 -1.906 1.00 96.00 98 TYR A CA 1
ATOM 774 C C . TYR A 1 98 ? 18.091 -0.158 -1.860 1.00 96.00 98 TYR A C 1
ATOM 776 O O . TYR A 1 98 ? 19.000 -0.003 -2.678 1.00 96.00 98 TYR A O 1
ATOM 784 N N . PRO A 1 99 ? 17.785 0.788 -0.948 1.00 95.25 99 PRO A N 1
ATOM 785 C CA . PRO A 1 99 ? 16.861 0.657 0.185 1.00 95.25 99 PRO A CA 1
ATOM 786 C C . PRO A 1 99 ? 15.379 0.872 -0.155 1.00 95.25 99 PRO A C 1
ATOM 788 O O . PRO A 1 99 ? 14.536 0.622 0.698 1.00 95.25 99 PRO A O 1
ATOM 791 N N . MET A 1 100 ? 15.038 1.296 -1.375 1.00 95.56 100 MET A N 1
ATOM 792 C CA . MET A 1 100 ? 13.664 1.676 -1.725 1.00 95.56 100 MET A CA 1
ATOM 793 C C . MET A 1 100 ? 12.632 0.581 -1.456 1.00 95.56 100 MET A C 1
ATOM 795 O O . MET A 1 100 ? 11.571 0.866 -0.911 1.00 95.56 100 MET A O 1
ATOM 799 N N . HIS A 1 101 ? 12.931 -0.681 -1.763 1.00 96.50 101 HIS A N 1
ATOM 800 C CA . HIS A 1 101 ? 12.008 -1.790 -1.507 1.00 96.50 101 HIS A CA 1
ATOM 801 C C . HIS A 1 101 ? 11.761 -2.070 -0.013 1.00 96.50 101 HIS A C 1
ATOM 803 O O . HIS A 1 101 ? 10.726 -2.640 0.320 1.00 96.50 101 HIS A O 1
ATOM 809 N N . TYR A 1 102 ? 12.601 -1.575 0.911 1.00 97.56 102 TYR A N 1
ATOM 810 C CA . TYR A 1 102 ? 12.291 -1.647 2.348 1.00 97.56 102 TYR A CA 1
ATOM 811 C C . TYR A 1 102 ? 11.075 -0.805 2.736 1.00 97.56 102 TYR A C 1
ATOM 813 O O . TYR A 1 102 ? 10.400 -1.138 3.706 1.00 97.56 102 TYR A O 1
ATOM 821 N N . VAL A 1 103 ? 10.768 0.262 1.993 1.00 96.56 103 VAL A N 1
ATOM 822 C CA . VAL A 1 103 ? 9.653 1.165 2.310 1.00 96.56 103 VAL A CA 1
ATOM 823 C C . VAL A 1 103 ? 8.311 0.418 2.332 1.00 96.56 103 VAL A C 1
ATOM 825 O O . VAL A 1 103 ? 7.675 0.399 3.390 1.00 96.56 103 VAL A O 1
ATOM 828 N N . PRO A 1 104 ? 7.866 -0.243 1.242 1.00 96.94 104 PRO A N 1
ATOM 829 C CA . PRO A 1 104 ? 6.615 -0.992 1.267 1.00 96.94 104 PRO A CA 1
ATOM 830 C C . PRO A 1 104 ? 6.688 -2.235 2.167 1.00 96.94 104 PRO A C 1
ATOM 832 O O . PRO A 1 104 ? 5.674 -2.602 2.751 1.00 96.94 104 PRO A O 1
ATOM 835 N N . GLU A 1 105 ? 7.858 -2.863 2.347 1.00 97.94 105 GLU A N 1
ATOM 836 C CA . GLU A 1 105 ? 8.009 -3.990 3.281 1.00 97.94 105 GLU A CA 1
ATOM 837 C C . GLU A 1 105 ? 7.710 -3.584 4.731 1.00 97.94 105 GLU A C 1
ATOM 839 O O . GLU A 1 105 ? 6.884 -4.214 5.395 1.00 97.94 105 GLU A O 1
ATOM 844 N N . VAL A 1 106 ? 8.363 -2.530 5.227 1.00 98.38 106 VAL A N 1
ATOM 845 C CA . VAL A 1 106 ? 8.205 -2.059 6.611 1.00 98.38 106 VAL A CA 1
ATOM 846 C C . VAL A 1 106 ? 6.806 -1.493 6.825 1.00 98.38 106 VAL A C 1
ATOM 848 O O . VAL A 1 106 ? 6.1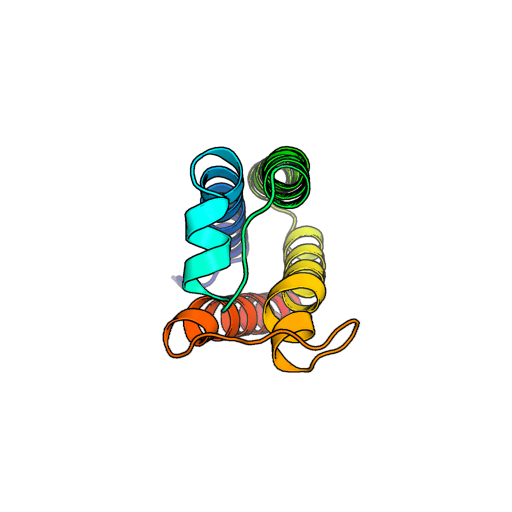61 -1.818 7.823 1.00 98.38 106 VAL A O 1
ATOM 851 N N . LEU A 1 107 ? 6.307 -0.703 5.870 1.00 98.19 107 LEU A N 1
ATOM 852 C CA . LEU A 1 107 ? 4.962 -0.139 5.922 1.00 98.19 107 LEU A CA 1
ATOM 853 C C . LEU A 1 107 ? 3.899 -1.234 6.031 1.00 98.19 107 LEU A C 1
ATOM 855 O O . LEU A 1 107 ? 3.105 -1.225 6.968 1.00 98.19 107 LEU A O 1
ATOM 859 N N . MET A 1 108 ? 3.906 -2.205 5.114 1.00 98.44 108 MET A N 1
ATOM 860 C CA . MET A 1 108 ? 2.887 -3.254 5.101 1.00 98.44 108 MET A CA 1
ATOM 861 C C . MET A 1 108 ? 3.026 -4.216 6.280 1.00 98.44 108 MET A C 1
ATOM 863 O O . MET A 1 108 ? 2.007 -4.672 6.796 1.00 98.44 108 MET A O 1
ATOM 867 N N . THR A 1 109 ? 4.250 -4.476 6.759 1.00 98.50 109 THR A N 1
ATOM 868 C CA . THR A 1 109 ? 4.459 -5.218 8.015 1.00 98.50 109 THR A CA 1
ATOM 869 C C . THR A 1 109 ? 3.787 -4.492 9.176 1.00 98.50 109 THR A C 1
ATOM 871 O O . THR A 1 109 ? 3.016 -5.104 9.905 1.00 98.50 109 THR A O 1
ATOM 874 N N . THR A 1 110 ? 4.024 -3.183 9.305 1.00 98.31 110 THR A N 1
ATOM 875 C CA . THR A 1 110 ? 3.496 -2.359 10.403 1.00 98.31 110 THR A CA 1
ATOM 876 C C . THR A 1 110 ? 1.973 -2.296 10.359 1.00 98.31 110 THR A C 1
ATOM 878 O O . THR A 1 110 ? 1.316 -2.612 11.342 1.00 98.31 110 THR A O 1
ATOM 881 N N . LEU A 1 111 ? 1.387 -1.969 9.203 1.00 98.38 111 LEU A N 1
ATOM 882 C CA . LEU A 1 111 ? -0.071 -1.913 9.058 1.00 98.38 111 LEU A CA 1
ATOM 883 C C . LEU A 1 111 ? -0.726 -3.275 9.317 1.00 98.38 111 LEU A C 1
ATOM 885 O O . LEU A 1 111 ? -1.800 -3.334 9.913 1.00 98.38 111 LEU A O 1
ATOM 889 N N . THR A 1 112 ? -0.082 -4.372 8.915 1.00 98.50 112 THR A N 1
ATOM 890 C CA . THR A 1 112 ? -0.596 -5.723 9.168 1.00 98.50 112 THR A CA 1
ATOM 891 C C . THR A 1 112 ? -0.565 -6.063 10.655 1.00 98.50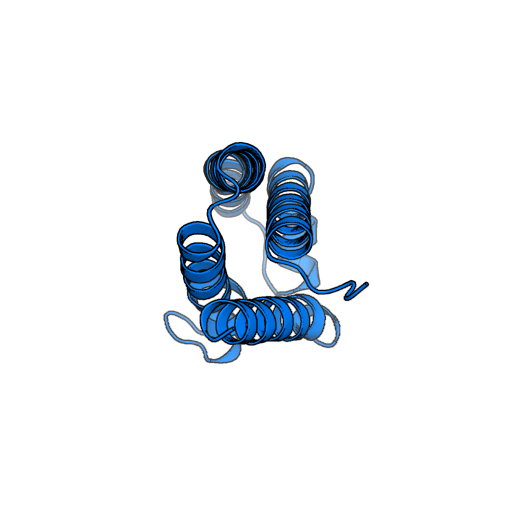 112 THR A C 1
ATOM 893 O O . THR A 1 112 ? -1.589 -6.453 11.212 1.00 98.50 112 THR A O 1
ATOM 896 N N . THR A 1 113 ? 0.580 -5.901 11.324 1.00 98.31 113 THR A N 1
ATOM 897 C CA . THR A 1 113 ? 0.717 -6.263 12.744 1.00 98.31 113 THR A CA 1
ATOM 898 C C . THR A 1 113 ? -0.135 -5.372 13.640 1.00 98.31 113 THR A C 1
ATOM 900 O O . THR A 1 113 ? -0.785 -5.876 14.553 1.00 98.31 113 THR A O 1
ATOM 903 N N . THR A 1 114 ? -0.209 -4.071 13.347 1.00 98.06 114 THR A N 1
ATOM 904 C CA . THR A 1 114 ? -1.096 -3.135 14.045 1.00 98.06 114 THR A CA 1
ATOM 905 C C . THR A 1 114 ? -2.568 -3.501 13.864 1.00 98.06 114 THR A C 1
ATOM 907 O O . THR A 1 114 ? -3.321 -3.493 14.834 1.00 98.06 114 THR A O 1
ATOM 910 N N . GLY A 1 115 ? -2.976 -3.856 12.645 1.00 98.06 115 GLY A N 1
ATOM 911 C CA . GLY A 1 115 ? -4.342 -4.281 12.356 1.00 98.06 115 GLY A CA 1
ATOM 912 C C . GLY A 1 115 ? -4.743 -5.544 13.112 1.00 98.06 115 GLY A C 1
ATOM 913 O O . GLY A 1 115 ? -5.788 -5.582 13.754 1.00 98.06 115 GLY A O 1
ATOM 914 N N . ILE A 1 116 ? -3.874 -6.559 13.095 1.00 98.12 116 ILE A N 1
ATOM 915 C CA . ILE A 1 116 ? -4.081 -7.803 13.848 1.00 98.12 116 ILE A CA 1
ATOM 916 C C . ILE A 1 116 ? -4.177 -7.515 15.347 1.00 98.12 116 ILE A C 1
ATOM 918 O O . ILE A 1 116 ? -5.087 -8.016 15.994 1.00 98.12 116 ILE A O 1
ATOM 922 N N . TYR A 1 117 ? -3.290 -6.678 15.893 1.00 97.69 117 TYR A N 1
ATOM 923 C CA . TYR A 1 117 ? -3.342 -6.288 17.303 1.00 97.69 117 TYR A CA 1
ATOM 924 C C . TYR A 1 117 ? -4.678 -5.630 17.678 1.00 97.69 117 TYR A C 1
ATOM 926 O O . TYR A 1 117 ? -5.233 -5.936 18.731 1.00 97.69 117 TYR A O 1
ATOM 934 N N . LEU A 1 118 ? -5.205 -4.755 16.817 1.00 97.44 118 LEU A N 1
ATOM 935 C CA . LEU A 1 118 ? -6.490 -4.091 17.036 1.00 97.44 118 LEU A CA 1
ATOM 936 C C . LEU A 1 118 ? -7.685 -5.047 16.950 1.00 97.44 118 LEU A C 1
ATOM 938 O O . LEU A 1 118 ? -8.666 -4.819 17.643 1.00 97.44 118 LEU A O 1
ATOM 942 N N . LEU A 1 119 ? -7.612 -6.113 16.145 1.00 97.00 119 LEU A N 1
ATOM 943 C CA . LEU A 1 119 ? -8.654 -7.149 16.103 1.00 97.00 119 LEU A CA 1
ATOM 944 C C . LEU A 1 119 ? -8.715 -7.998 17.380 1.00 97.00 119 LEU A C 1
ATOM 946 O O . LEU A 1 119 ? -9.710 -8.684 17.597 1.00 97.00 119 LEU A O 1
ATOM 950 N N . THR A 1 120 ? -7.653 -8.002 18.190 1.00 94.00 120 THR A N 1
ATOM 951 C CA . THR A 1 120 ? -7.597 -8.768 19.443 1.00 94.00 120 THR A CA 1
ATOM 952 C C . THR A 1 120 ? -7.859 -7.920 20.690 1.00 94.00 120 THR A C 1
ATOM 954 O O . THR A 1 120 ? -7.730 -8.457 21.789 1.00 94.00 120 THR A O 1
ATOM 957 N N . GLN A 1 121 ? -8.131 -6.617 20.544 1.00 86.62 121 GLN A N 1
ATOM 958 C CA . GLN A 1 121 ? -8.556 -5.744 21.650 1.00 86.62 121 GLN A CA 1
ATOM 959 C C . GLN A 1 121 ? -10.080 -5.721 21.748 1.00 86.62 121 GLN A C 1
ATOM 961 O O . GLN A 1 121 ? -10.577 -5.661 22.893 1.00 86.62 121 GLN A O 1
#

Organism: Micromonas pusilla (NCBI:txid38833)